Protein AF-A0A4U0X3W1-F1 (afdb_monomer_lite)

InterPro domains:
  IPR013252 Kinetochore-Ndc80 subunit Spc24 [PF08286] (22-133)
  IPR013252 Kinetochore-Ndc80 subunit Spc24 [PTHR22142] (11-134)
  IPR038066 Spc24, Fungi, globular domain superfamily [G3DSA:3.30.160.430] (76-136)
  IPR038066 Spc24, Fungi, globular domain superfamily [SSF143026] (75-135)

Sequence (136 aa):
MGEALTVGAHNPTLHASEILALDTQKFRIAKAASDLEIEGERLEAELASLRSQLDSLEAQGIEGSPAANAAGDLEDETILRLRVYRSLGIDVERDRESGSFNKAVVRNREKGDVHVVNVDPKFSRFFYAEYFWGGL

pLDDT: mean 83.9, std 14.81, range [37.53, 98.25]

Radius of gyration: 43.73 Å; chains: 1; bounding box: 85×33×123 Å

Structure (mmCIF, N/CA/C/O backbone):
data_AF-A0A4U0X3W1-F1
#
_entry.id   AF-A0A4U0X3W1-F1
#
loop_
_atom_site.group_PDB
_atom_site.id
_atom_site.type_symbol
_atom_site.label_atom_id
_atom_site.label_alt_id
_atom_site.label_comp_id
_atom_site.label_asym_id
_atom_site.label_entity_id
_atom_site.label_seq_id
_atom_site.pdbx_PDB_ins_code
_atom_site.Cartn_x
_atom_site.Cartn_y
_atom_site.Cartn_z
_atom_site.occupancy
_atom_site.B_iso_or_equiv
_atom_site.auth_seq_id
_atom_site.auth_comp_id
_atom_site.auth_asym_id
_atom_site.auth_atom_id
_atom_site.pdbx_PDB_model_num
ATOM 1 N N . MET A 1 1 ? 50.611 -18.655 -81.919 1.00 37.53 1 MET A N 1
ATOM 2 C CA . MET A 1 1 ? 50.150 -17.368 -82.483 1.00 37.53 1 MET A CA 1
ATOM 3 C C . MET A 1 1 ? 48.679 -17.220 -82.119 1.00 37.53 1 MET A C 1
ATOM 5 O O . MET A 1 1 ? 47.897 -18.009 -82.611 1.00 37.53 1 MET A O 1
ATOM 9 N N . GLY A 1 2 ? 48.212 -16.376 -81.213 1.00 38.81 2 GLY A N 1
ATOM 10 C CA . GLY A 1 2 ? 48.814 -15.497 -80.220 1.00 38.81 2 GLY A CA 1
ATOM 11 C C . GLY A 1 2 ? 47.750 -15.299 -79.131 1.00 38.81 2 GLY A C 1
ATOM 12 O O . GLY A 1 2 ? 46.554 -15.340 -79.410 1.00 38.81 2 GLY A O 1
ATOM 13 N N . GLU 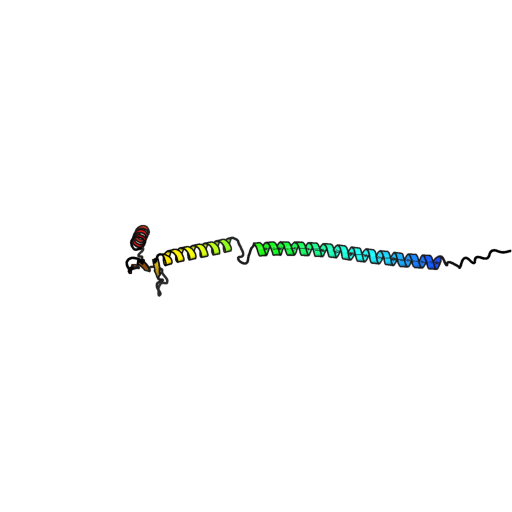A 1 3 ? 48.207 -15.182 -77.896 1.00 43.88 3 GLU A N 1
ATOM 14 C CA . GLU A 1 3 ? 47.413 -14.960 -76.696 1.00 43.88 3 GLU A CA 1
ATOM 15 C C . GLU A 1 3 ? 46.900 -13.514 -76.690 1.00 43.88 3 GLU A C 1
ATOM 17 O O . GLU A 1 3 ? 47.684 -12.572 -76.770 1.00 43.88 3 GLU A O 1
ATOM 22 N N . ALA A 1 4 ? 45.583 -13.336 -76.637 1.00 51.84 4 ALA A N 1
ATOM 23 C CA . ALA A 1 4 ? 44.956 -12.040 -76.402 1.00 51.84 4 ALA A CA 1
ATOM 24 C C . ALA A 1 4 ? 43.743 -12.239 -75.488 1.00 51.84 4 ALA A C 1
ATOM 26 O O . ALA A 1 4 ? 42.597 -12.016 -75.871 1.00 51.84 4 ALA A O 1
ATOM 27 N N . LEU A 1 5 ? 44.007 -12.691 -74.258 1.00 49.78 5 LEU A N 1
ATOM 28 C CA . LEU A 1 5 ? 43.108 -12.412 -73.147 1.00 49.78 5 LEU A CA 1
ATOM 29 C C . LEU A 1 5 ? 43.193 -10.910 -72.886 1.00 49.78 5 LEU A C 1
ATOM 31 O O . LEU A 1 5 ? 44.108 -10.416 -72.230 1.00 49.78 5 LEU A O 1
ATOM 35 N N . THR A 1 6 ? 42.247 -10.170 -73.449 1.00 48.84 6 THR A N 1
ATOM 36 C CA . THR A 1 6 ? 41.987 -8.795 -73.046 1.00 48.84 6 THR A CA 1
ATOM 37 C C . THR A 1 6 ? 41.573 -8.822 -71.578 1.00 48.84 6 THR A C 1
ATOM 39 O O . THR A 1 6 ? 40.419 -9.108 -71.258 1.00 48.84 6 THR A O 1
ATOM 42 N N . VAL A 1 7 ? 42.520 -8.552 -70.678 1.00 52.53 7 VAL A N 1
ATOM 43 C CA . VAL A 1 7 ? 42.217 -8.080 -69.326 1.00 52.53 7 VAL A CA 1
ATOM 44 C C . VAL A 1 7 ? 41.395 -6.814 -69.530 1.00 52.53 7 VAL A C 1
ATOM 46 O O . VAL A 1 7 ? 41.924 -5.780 -69.939 1.00 52.53 7 VAL A O 1
ATOM 49 N N . GLY A 1 8 ? 40.074 -6.941 -69.375 1.00 55.59 8 GLY A N 1
ATOM 50 C CA . GLY A 1 8 ? 39.149 -5.820 -69.447 1.00 55.59 8 GLY A CA 1
ATOM 51 C C . GLY A 1 8 ? 39.677 -4.720 -68.541 1.00 55.59 8 GLY A C 1
ATOM 52 O O . GLY A 1 8 ? 40.103 -5.007 -67.424 1.00 55.59 8 GLY A O 1
ATOM 53 N N . ALA A 1 9 ? 39.733 -3.496 -69.060 1.00 59.00 9 ALA A N 1
ATOM 54 C CA . ALA A 1 9 ? 40.309 -2.346 -68.383 1.00 59.00 9 ALA A CA 1
ATOM 55 C C . ALA A 1 9 ? 39.599 -2.105 -67.040 1.00 59.00 9 ALA A C 1
ATOM 57 O O . ALA A 1 9 ? 38.617 -1.372 -66.956 1.00 59.00 9 ALA A O 1
ATOM 58 N N . HIS A 1 10 ? 40.088 -2.751 -65.983 1.00 61.06 10 HIS A N 1
ATOM 59 C CA . HIS A 1 10 ? 39.707 -2.477 -64.614 1.00 61.06 10 HIS A CA 1
ATOM 60 C C . HIS A 1 10 ? 40.211 -1.072 -64.327 1.00 61.06 10 HIS A C 1
ATOM 62 O O . HIS A 1 10 ? 41.418 -0.866 -64.236 1.00 61.06 10 HIS A O 1
ATOM 68 N N . ASN A 1 11 ? 39.311 -0.093 -64.274 1.00 75.69 11 ASN A N 1
ATOM 69 C CA . ASN A 1 11 ? 39.677 1.275 -63.947 1.00 75.69 11 ASN A CA 1
ATOM 70 C C . ASN A 1 11 ? 39.913 1.339 -62.426 1.00 75.69 11 ASN A C 1
ATOM 72 O O . ASN A 1 11 ? 38.943 1.383 -61.665 1.00 75.69 11 ASN A O 1
ATOM 76 N N . PRO A 1 12 ? 41.176 1.319 -61.957 1.00 80.12 12 PRO A N 1
ATOM 77 C CA . PRO A 1 12 ? 41.477 1.230 -60.531 1.00 80.12 12 PRO A CA 1
ATOM 78 C C . PRO A 1 12 ? 40.982 2.466 -59.774 1.00 80.12 12 PRO A C 1
ATOM 80 O O . PRO A 1 12 ? 40.712 2.386 -58.581 1.00 80.12 12 PRO A O 1
ATOM 83 N N . THR A 1 13 ? 40.815 3.596 -60.466 1.00 84.44 13 THR A N 1
ATOM 84 C CA . THR A 1 13 ? 40.285 4.837 -59.902 1.00 84.44 13 THR A CA 1
ATOM 85 C C . THR A 1 13 ? 38.791 4.728 -59.606 1.00 84.44 13 THR A C 1
ATOM 87 O O . THR A 1 13 ? 38.364 5.165 -58.540 1.00 84.44 13 THR A O 1
ATOM 90 N N . LEU A 1 14 ? 38.004 4.107 -60.495 1.00 84.56 14 LEU A N 1
ATOM 91 C CA . LEU A 1 14 ? 36.581 3.851 -60.233 1.00 84.56 14 LEU A CA 1
ATOM 92 C C . LEU A 1 14 ? 36.415 2.883 -59.060 1.00 84.56 14 LEU A C 1
ATOM 94 O O . LEU A 1 14 ? 35.700 3.192 -58.111 1.00 84.56 14 LEU A O 1
ATOM 98 N N . HIS A 1 15 ? 37.165 1.783 -59.064 1.00 85.44 15 HIS A N 1
ATOM 99 C CA . HIS A 1 15 ? 37.121 0.807 -57.978 1.00 85.44 15 HIS A CA 1
ATOM 100 C C . HIS A 1 15 ? 37.535 1.407 -56.622 1.00 85.44 15 HIS A C 1
ATOM 102 O O . HIS A 1 15 ? 36.861 1.204 -55.615 1.00 85.44 15 HIS A O 1
ATOM 108 N N . ALA A 1 16 ? 38.600 2.214 -56.590 1.00 91.06 16 ALA A N 1
ATOM 109 C CA . ALA A 1 16 ? 39.015 2.915 -55.376 1.00 91.06 16 ALA A CA 1
ATOM 110 C C . ALA A 1 16 ? 37.948 3.910 -54.887 1.00 91.06 16 ALA A C 1
ATOM 112 O O . ALA A 1 16 ? 37.730 4.031 -53.682 1.00 91.06 16 ALA A O 1
ATOM 113 N N . SER A 1 17 ? 37.252 4.597 -55.800 1.00 90.31 17 SER A N 1
ATOM 114 C CA . SER A 1 17 ? 36.163 5.511 -55.433 1.00 90.31 17 SER A CA 1
ATOM 115 C C . SER A 1 17 ? 34.950 4.782 -54.843 1.00 90.31 17 SER A C 1
ATOM 117 O O . SER A 1 17 ? 34.360 5.264 -53.876 1.00 90.31 17 SER A O 1
ATOM 119 N N . GLU A 1 18 ? 34.622 3.595 -55.361 1.00 92.25 18 GLU A N 1
ATOM 120 C CA . GLU A 1 18 ? 33.549 2.744 -54.838 1.00 92.25 18 GLU A CA 1
ATOM 121 C C . GLU A 1 18 ? 33.887 2.205 -53.445 1.00 92.25 18 GLU A C 1
ATOM 123 O O . GLU A 1 18 ? 33.045 2.266 -52.550 1.00 92.25 18 GLU A O 1
ATOM 128 N N . ILE A 1 19 ? 35.127 1.753 -53.224 1.00 93.88 19 ILE A N 1
ATOM 129 C CA . ILE A 1 19 ? 35.589 1.308 -51.899 1.00 93.88 19 ILE A CA 1
ATOM 130 C C . ILE A 1 19 ? 35.467 2.442 -50.877 1.00 93.88 19 ILE A C 1
ATOM 132 O O . ILE A 1 19 ? 34.900 2.239 -49.806 1.00 93.88 19 ILE A O 1
ATOM 136 N N . LEU A 1 20 ? 35.921 3.654 -51.213 1.00 94.38 20 LEU A N 1
ATOM 137 C CA . LEU A 1 20 ? 35.828 4.805 -50.307 1.00 94.38 20 LEU A CA 1
ATOM 138 C C . LEU A 1 20 ? 34.374 5.184 -49.986 1.00 94.38 20 LEU A C 1
ATOM 140 O O . LEU A 1 20 ? 34.057 5.553 -48.848 1.00 94.38 20 LEU A O 1
ATOM 144 N N . ALA A 1 21 ? 33.480 5.089 -50.972 1.00 94.38 21 ALA A N 1
ATOM 145 C CA . ALA A 1 21 ? 32.056 5.338 -50.771 1.00 94.38 21 ALA A CA 1
ATOM 146 C C . ALA A 1 21 ? 31.433 4.301 -49.822 1.00 94.38 21 ALA A C 1
ATOM 148 O O . ALA A 1 21 ? 30.710 4.671 -48.890 1.00 94.38 21 ALA A O 1
ATOM 149 N N . LEU A 1 22 ? 31.761 3.020 -50.016 1.00 96.44 22 LEU A N 1
ATOM 150 C CA . LEU A 1 22 ? 31.311 1.920 -49.166 1.00 96.44 22 LEU A CA 1
ATOM 151 C C . LEU A 1 22 ? 31.871 2.018 -47.745 1.00 96.44 22 LEU A C 1
ATOM 153 O O . LEU A 1 22 ? 31.119 1.823 -46.793 1.00 96.44 22 LEU A O 1
ATOM 157 N N . ASP A 1 23 ? 33.139 2.386 -47.572 1.00 97.19 23 ASP A N 1
ATOM 158 C CA . ASP A 1 23 ? 33.739 2.582 -46.248 1.00 97.19 23 ASP A CA 1
ATOM 159 C C . ASP A 1 23 ? 33.078 3.739 -45.494 1.00 97.19 23 ASP A C 1
ATOM 161 O O . ASP A 1 23 ? 32.750 3.618 -44.310 1.00 97.19 23 ASP A O 1
ATOM 165 N N . THR A 1 24 ? 32.784 4.837 -46.194 1.00 96.12 24 THR A N 1
ATOM 166 C CA . THR A 1 24 ? 32.036 5.966 -45.624 1.00 96.12 24 THR A CA 1
ATOM 167 C C . THR A 1 24 ? 30.633 5.537 -45.197 1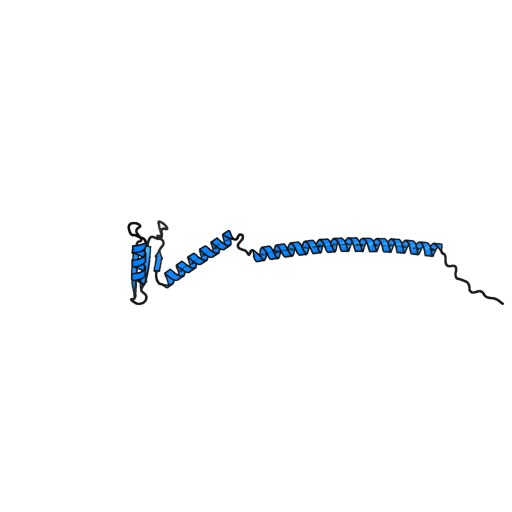.00 96.12 24 THR A C 1
ATOM 169 O O . THR A 1 24 ? 30.161 5.908 -44.117 1.00 96.12 24 THR A O 1
ATOM 172 N N . GLN A 1 25 ? 29.953 4.738 -46.023 1.00 97.12 25 GLN A N 1
ATOM 173 C CA . GLN A 1 25 ? 28.630 4.214 -45.701 1.00 97.12 25 GLN A CA 1
ATOM 174 C C . GLN A 1 25 ? 28.682 3.247 -44.513 1.00 97.12 25 GLN A C 1
ATOM 176 O O . GLN A 1 25 ? 27.868 3.371 -43.599 1.00 97.12 25 GLN A O 1
ATOM 181 N N . LYS A 1 26 ? 29.659 2.338 -44.477 1.00 97.69 26 LYS A N 1
ATOM 182 C CA . LYS A 1 26 ? 29.876 1.398 -43.376 1.00 97.69 26 LYS A CA 1
ATOM 183 C C . LYS A 1 26 ? 30.129 2.133 -42.064 1.00 97.69 26 LYS A C 1
ATOM 185 O O . LYS A 1 26 ? 29.508 1.792 -41.062 1.00 97.69 26 LYS A O 1
ATOM 190 N N . PHE A 1 27 ? 30.971 3.167 -42.071 1.00 97.25 27 PHE A N 1
ATOM 191 C CA . PHE A 1 27 ? 31.230 3.978 -40.882 1.00 97.25 27 PHE A CA 1
ATOM 192 C C . PHE A 1 27 ? 29.967 4.698 -40.400 1.00 97.25 27 PHE A C 1
ATOM 194 O O . PHE A 1 27 ? 29.669 4.702 -39.208 1.00 97.25 27 PHE A O 1
ATOM 201 N N . ARG A 1 28 ? 29.180 5.263 -41.324 1.00 97.81 28 ARG A N 1
ATOM 202 C CA . ARG A 1 28 ? 27.917 5.931 -40.986 1.00 97.81 28 ARG A CA 1
ATOM 203 C C . ARG A 1 28 ? 26.907 4.964 -40.366 1.00 97.81 28 ARG A C 1
ATOM 205 O O . ARG A 1 28 ? 26.276 5.319 -39.376 1.00 97.81 28 ARG A O 1
ATOM 212 N N . ILE A 1 29 ? 26.771 3.764 -40.930 1.00 97.81 29 ILE A N 1
ATOM 213 C CA . ILE A 1 29 ? 25.871 2.728 -40.410 1.00 97.81 29 ILE A CA 1
ATOM 214 C C . ILE A 1 29 ? 26.348 2.247 -39.039 1.00 97.81 29 ILE A C 1
ATOM 216 O O . ILE A 1 29 ? 25.543 2.185 -38.120 1.00 97.81 29 ILE A O 1
ATOM 220 N N . ALA A 1 30 ? 27.643 1.962 -38.881 1.00 98.00 30 ALA A N 1
ATOM 221 C CA . ALA A 1 30 ? 28.203 1.520 -37.606 1.00 98.00 30 ALA A CA 1
ATOM 222 C C . ALA A 1 30 ? 28.005 2.567 -36.502 1.00 98.00 30 ALA A C 1
ATOM 224 O O . ALA A 1 30 ? 27.617 2.224 -35.390 1.00 98.00 30 ALA A O 1
ATOM 225 N N . LYS A 1 31 ? 28.201 3.851 -36.825 1.00 97.69 31 LYS A N 1
ATOM 226 C CA . LYS A 1 31 ? 27.924 4.942 -35.892 1.00 97.69 31 LYS A CA 1
ATOM 227 C C . LYS A 1 31 ? 26.445 4.990 -35.505 1.00 97.69 31 LYS A C 1
ATOM 229 O O . LYS A 1 31 ? 26.139 5.019 -34.324 1.00 97.69 31 LYS A O 1
ATOM 234 N N . ALA A 1 32 ? 25.543 4.960 -36.485 1.00 97.75 32 ALA A N 1
ATOM 235 C CA . ALA A 1 32 ? 24.107 4.999 -36.217 1.00 97.75 32 ALA A CA 1
ATOM 236 C C . ALA A 1 32 ? 23.634 3.792 -35.389 1.00 97.75 32 ALA A C 1
ATOM 238 O O . ALA A 1 32 ? 22.784 3.950 -34.521 1.00 97.75 32 ALA A O 1
ATOM 239 N N . ALA A 1 33 ? 24.193 2.604 -35.634 1.00 98.00 33 ALA A N 1
ATOM 240 C CA . ALA A 1 33 ? 23.915 1.416 -34.833 1.00 98.00 33 ALA A CA 1
ATOM 241 C C . ALA A 1 33 ? 24.382 1.599 -33.382 1.00 98.00 33 ALA A C 1
ATOM 243 O O . ALA A 1 33 ? 23.599 1.373 -32.470 1.00 98.00 33 ALA A O 1
ATOM 244 N N . SER A 1 34 ? 25.605 2.098 -33.173 1.00 97.81 34 SER A N 1
ATOM 245 C CA . SER A 1 34 ? 26.130 2.370 -31.831 1.00 97.81 34 SER A CA 1
ATOM 246 C C . SER A 1 34 ? 25.320 3.439 -31.089 1.00 97.81 34 SER A C 1
ATOM 248 O O . SER A 1 34 ? 25.029 3.266 -29.911 1.00 97.81 34 SER A O 1
ATOM 250 N N . ASP A 1 35 ? 24.910 4.511 -31.773 1.00 98.00 35 ASP A N 1
ATOM 251 C CA . ASP A 1 35 ? 24.069 5.560 -31.183 1.00 98.00 35 ASP A CA 1
ATOM 252 C C . ASP A 1 35 ? 22.699 4.990 -30.745 1.00 98.00 35 ASP A C 1
ATOM 254 O O . ASP A 1 35 ? 22.188 5.343 -29.683 1.00 98.00 35 ASP A O 1
ATOM 258 N N . LEU A 1 36 ? 22.116 4.078 -31.536 1.00 97.94 36 LEU A N 1
ATOM 259 C CA . LEU A 1 36 ? 20.859 3.397 -31.202 1.00 97.94 36 LEU A CA 1
ATOM 260 C C . LEU A 1 36 ? 21.010 2.379 -30.066 1.00 97.94 36 LEU A C 1
ATOM 262 O O . LEU A 1 36 ? 20.104 2.267 -29.247 1.00 97.94 36 LEU A O 1
ATOM 266 N N . GLU A 1 37 ? 22.124 1.649 -30.005 1.00 97.94 37 GLU A N 1
ATOM 267 C CA . GLU A 1 37 ? 22.419 0.717 -28.910 1.00 97.94 37 GLU A CA 1
ATOM 268 C C . GLU A 1 37 ? 22.536 1.460 -27.576 1.00 97.94 37 GLU A C 1
ATOM 270 O O . GLU A 1 37 ? 21.883 1.076 -26.608 1.00 97.94 37 GLU A O 1
ATOM 275 N N . ILE A 1 38 ? 23.268 2.579 -27.546 1.00 98.12 38 ILE A N 1
ATOM 276 C CA . ILE A 1 38 ? 23.404 3.422 -26.347 1.00 98.12 38 ILE A CA 1
ATOM 277 C C . ILE A 1 38 ? 22.036 3.934 -25.877 1.00 98.12 38 ILE A C 1
ATOM 279 O O . ILE A 1 38 ? 21.734 3.914 -24.683 1.00 98.12 38 ILE A O 1
ATOM 283 N N . GLU A 1 39 ? 21.193 4.392 -26.804 1.00 97.81 39 GLU A N 1
ATOM 284 C CA . GLU A 1 39 ? 19.852 4.867 -26.458 1.00 97.81 39 GLU A CA 1
ATOM 285 C C . GLU A 1 39 ? 18.939 3.723 -25.989 1.00 97.81 39 GLU A C 1
ATOM 287 O O . GLU A 1 39 ? 18.152 3.904 -25.059 1.00 97.81 39 GLU A O 1
ATOM 292 N N . GLY A 1 40 ? 19.077 2.532 -26.578 1.00 98.19 40 GLY A N 1
ATOM 293 C CA . GLY A 1 40 ? 18.392 1.319 -26.135 1.00 98.19 40 GLY A CA 1
ATOM 294 C C . GLY A 1 40 ? 18.748 0.954 -24.695 1.00 98.19 40 GLY A C 1
ATOM 295 O O . GLY A 1 40 ? 17.853 0.825 -23.861 1.00 98.19 40 GLY A O 1
ATOM 296 N N . GLU A 1 41 ? 20.041 0.888 -24.372 1.00 98.19 41 GLU A N 1
ATOM 297 C CA . GLU A 1 41 ? 20.526 0.615 -23.012 1.00 98.19 41 GLU A CA 1
ATOM 298 C C . GLU A 1 41 ? 20.029 1.664 -22.005 1.00 98.19 41 GLU A C 1
ATOM 300 O O . GLU A 1 41 ? 19.609 1.327 -20.892 1.00 98.19 41 GLU A O 1
ATOM 305 N N . ARG A 1 42 ? 20.014 2.946 -22.398 1.00 98.06 42 ARG A N 1
ATOM 306 C CA . ARG A 1 42 ? 19.487 4.038 -21.566 1.00 98.06 42 ARG A CA 1
ATOM 307 C C . ARG A 1 42 ? 18.004 3.839 -21.252 1.00 98.06 42 ARG A C 1
ATOM 309 O O . ARG A 1 42 ? 17.603 3.963 -20.093 1.00 98.06 42 ARG A O 1
ATOM 316 N N . LEU A 1 43 ? 17.198 3.546 -22.272 1.00 98.25 43 LEU A N 1
ATOM 317 C CA . LEU A 1 43 ? 15.758 3.331 -22.126 1.00 98.25 43 LEU A CA 1
ATOM 318 C C . LEU A 1 43 ? 15.452 2.076 -21.304 1.00 98.25 43 LEU A C 1
ATOM 320 O O . LEU A 1 43 ? 14.544 2.100 -20.477 1.00 98.25 43 LEU A O 1
ATOM 324 N N . GLU A 1 44 ? 16.213 0.996 -21.477 1.00 98.06 44 GLU A N 1
ATOM 325 C CA . GLU A 1 44 ? 16.063 -0.223 -20.676 1.00 98.06 44 GLU A CA 1
ATOM 326 C C . GLU A 1 44 ? 16.363 0.021 -19.193 1.00 98.06 44 GLU A C 1
ATOM 328 O O . GLU A 1 44 ? 15.610 -0.438 -18.329 1.00 98.06 44 GLU A O 1
ATOM 333 N N . ALA A 1 45 ? 17.410 0.792 -18.884 1.00 97.94 45 ALA A N 1
ATOM 334 C CA . ALA A 1 45 ? 17.729 1.184 -17.514 1.00 97.94 45 ALA A CA 1
ATOM 335 C C . ALA A 1 45 ? 16.623 2.053 -16.889 1.00 97.94 45 ALA A C 1
ATOM 337 O O . ALA A 1 45 ? 16.246 1.851 -15.730 1.00 97.94 45 ALA A O 1
ATOM 338 N N . GLU A 1 46 ? 16.065 2.990 -17.660 1.00 98.06 46 GLU A N 1
ATOM 339 C CA . GLU A 1 46 ? 14.938 3.823 -17.235 1.00 98.06 46 GLU A CA 1
ATOM 340 C C . GLU A 1 46 ? 13.699 2.960 -16.946 1.00 98.06 46 GLU A C 1
ATOM 342 O O . GLU A 1 46 ? 13.091 3.074 -15.879 1.00 98.06 46 GLU A O 1
ATOM 347 N N . LEU A 1 47 ? 13.387 2.014 -17.836 1.00 98.06 47 LEU A N 1
ATOM 348 C CA . LEU A 1 47 ? 12.283 1.067 -17.688 1.00 98.06 47 LEU A CA 1
ATOM 349 C C . LEU A 1 47 ? 12.458 0.195 -16.433 1.00 98.06 47 LEU A C 1
ATOM 351 O O . LEU A 1 47 ? 11.516 0.020 -15.658 1.00 98.06 47 LEU A O 1
ATOM 355 N N . ALA A 1 48 ? 13.663 -0.324 -16.191 1.00 97.88 48 ALA A N 1
ATOM 356 C CA . ALA A 1 48 ? 13.965 -1.103 -14.993 1.00 97.88 48 ALA A CA 1
ATOM 357 C C . ALA A 1 48 ? 13.778 -0.278 -13.706 1.00 97.88 48 ALA A C 1
ATOM 359 O O . ALA A 1 48 ? 13.199 -0.773 -12.737 1.00 97.88 48 ALA A O 1
ATOM 360 N N . SER A 1 49 ? 14.207 0.989 -13.705 1.00 97.44 49 SER A N 1
ATOM 361 C CA . SER A 1 49 ? 13.997 1.901 -12.575 1.00 97.44 49 SER A CA 1
ATOM 362 C C . SER A 1 49 ? 12.511 2.169 -12.324 1.00 97.44 49 SER A C 1
ATOM 364 O O . SER A 1 49 ? 12.053 2.061 -11.188 1.00 97.44 49 SER A O 1
ATOM 366 N N . LEU A 1 50 ? 11.746 2.459 -13.379 1.00 97.38 50 LEU A N 1
ATOM 367 C CA . LEU A 1 50 ? 10.303 2.701 -13.306 1.00 97.38 50 LEU A CA 1
ATOM 368 C C . LEU A 1 50 ? 9.538 1.474 -12.801 1.00 97.38 50 LEU A C 1
ATOM 370 O O . LEU A 1 50 ? 8.658 1.617 -11.958 1.00 97.38 50 LEU A O 1
ATOM 374 N N . ARG A 1 51 ? 9.893 0.269 -13.264 1.00 96.88 51 ARG A N 1
ATOM 375 C CA . ARG A 1 51 ? 9.310 -0.986 -12.758 1.00 96.88 51 ARG A CA 1
ATOM 376 C C . ARG A 1 51 ? 9.590 -1.183 -11.274 1.00 96.88 51 ARG A C 1
ATOM 378 O O . ARG A 1 51 ? 8.666 -1.452 -10.527 1.00 96.88 51 ARG A O 1
ATOM 385 N N . SER A 1 52 ? 10.828 -0.965 -10.837 1.00 95.88 52 SER A N 1
ATOM 386 C CA . SER A 1 52 ? 11.186 -1.062 -9.416 1.00 95.88 52 SER A CA 1
ATOM 387 C C . SER A 1 52 ? 10.413 -0.058 -8.548 1.00 95.88 52 SER A C 1
ATOM 389 O O . SER A 1 52 ? 9.941 -0.393 -7.462 1.00 95.88 52 SER A O 1
ATOM 391 N N . GLN A 1 53 ? 10.221 1.171 -9.039 1.00 93.88 53 GLN A N 1
ATOM 392 C CA . GLN A 1 53 ? 9.387 2.167 -8.362 1.00 93.88 53 GLN A CA 1
ATOM 393 C C . GLN A 1 53 ? 7.917 1.740 -8.303 1.00 93.88 53 GLN A C 1
ATOM 395 O O . GLN A 1 53 ? 7.288 1.903 -7.260 1.00 93.88 53 GLN A O 1
ATOM 400 N N . LEU A 1 54 ? 7.381 1.180 -9.390 1.00 91.38 54 LEU A N 1
ATOM 401 C CA . LEU A 1 54 ? 6.019 0.655 -9.425 1.00 91.38 54 LEU A CA 1
ATOM 402 C C . LEU A 1 54 ? 5.846 -0.485 -8.417 1.00 91.38 54 LEU A C 1
ATOM 404 O O . LEU A 1 54 ? 4.958 -0.395 -7.577 1.00 91.38 54 LEU A O 1
ATOM 408 N N . ASP A 1 55 ? 6.738 -1.477 -8.425 1.00 90.56 55 ASP A N 1
ATOM 409 C CA . ASP A 1 55 ? 6.713 -2.603 -7.485 1.00 90.56 55 ASP A CA 1
ATOM 410 C C . ASP A 1 55 ? 6.780 -2.108 -6.030 1.00 90.56 55 ASP A C 1
ATOM 412 O O . ASP A 1 55 ? 6.054 -2.588 -5.159 1.00 90.56 55 ASP A O 1
ATOM 416 N N . SER A 1 56 ? 7.618 -1.100 -5.753 1.00 85.69 56 SER A N 1
ATOM 417 C CA . SER A 1 56 ? 7.701 -0.482 -4.426 1.00 85.69 56 SER A CA 1
ATOM 418 C C . SER A 1 56 ? 6.402 0.213 -4.017 1.00 85.69 56 SER A C 1
ATOM 420 O O . SER A 1 56 ? 6.068 0.197 -2.835 1.00 85.69 56 SER A O 1
ATOM 422 N N . LEU A 1 57 ? 5.702 0.865 -4.946 1.00 84.19 57 LEU A N 1
ATOM 423 C CA . LEU A 1 57 ? 4.443 1.557 -4.665 1.00 84.19 57 LEU A CA 1
ATOM 424 C C . LEU A 1 57 ? 3.282 0.571 -4.516 1.00 84.19 57 LEU A C 1
ATOM 426 O O . LEU A 1 57 ? 2.466 0.722 -3.612 1.00 84.19 57 LEU A O 1
ATOM 430 N N . GLU A 1 58 ? 3.232 -0.470 -5.346 1.00 82.31 58 GLU A N 1
ATOM 431 C CA . GLU A 1 58 ? 2.254 -1.553 -5.223 1.00 82.31 58 GLU A CA 1
ATOM 432 C C . GLU A 1 58 ? 2.417 -2.296 -3.893 1.00 82.31 58 GLU A C 1
ATOM 434 O O . GLU A 1 58 ? 1.427 -2.553 -3.208 1.00 82.31 58 GLU A O 1
ATOM 439 N N . ALA A 1 59 ? 3.659 -2.560 -3.473 1.00 78.81 59 ALA A N 1
ATOM 440 C CA . ALA A 1 59 ? 3.953 -3.149 -2.169 1.00 78.81 59 ALA A CA 1
ATOM 441 C C . ALA A 1 59 ? 3.596 -2.225 -0.990 1.00 78.81 59 ALA A C 1
ATOM 443 O O . ALA A 1 59 ? 3.287 -2.713 0.095 1.00 78.81 59 ALA A O 1
ATOM 444 N N . GLN A 1 60 ? 3.638 -0.903 -1.185 1.00 74.19 60 GLN A N 1
ATOM 445 C CA . GLN A 1 60 ? 3.204 0.075 -0.182 1.00 74.19 60 GLN A CA 1
ATOM 446 C C . GLN A 1 60 ? 1.675 0.189 -0.078 1.00 74.19 60 GLN A C 1
ATOM 448 O O . GLN A 1 60 ? 1.188 0.689 0.934 1.00 74.19 60 GLN A O 1
ATOM 453 N N . GLY A 1 61 ? 0.921 -0.310 -1.064 1.00 66.62 61 GLY A N 1
ATOM 454 C CA . GLY A 1 61 ? -0.540 -0.280 -1.064 1.00 66.62 61 GLY A CA 1
ATOM 455 C C . GLY A 1 61 ? -1.141 1.129 -1.198 1.00 66.62 61 GLY A C 1
ATOM 456 O O . GLY A 1 61 ? -0.449 2.141 -1.281 1.00 66.62 61 GLY A O 1
ATOM 457 N N . ILE A 1 62 ? -2.477 1.197 -1.245 1.00 58.16 62 ILE A N 1
ATOM 458 C CA . ILE A 1 62 ? -3.254 2.454 -1.333 1.00 58.16 62 ILE A CA 1
ATOM 459 C C . ILE A 1 62 ? -3.273 3.218 0.005 1.00 58.16 62 ILE A C 1
ATOM 461 O O . ILE A 1 62 ? -3.483 4.433 0.030 1.00 58.16 62 ILE A O 1
ATOM 465 N N . GLU A 1 63 ? -2.995 2.540 1.117 1.00 55.84 63 GLU A N 1
ATOM 466 C CA . GLU A 1 63 ? -2.846 3.146 2.439 1.00 55.84 63 GLU A CA 1
ATOM 467 C C . GLU A 1 63 ? -1.423 3.675 2.615 1.00 55.84 63 GLU A C 1
ATOM 469 O O . GLU A 1 63 ? -0.542 3.054 3.204 1.00 55.84 63 GLU A O 1
ATOM 474 N N . GLY A 1 64 ? -1.180 4.858 2.056 1.00 56.16 64 GLY A N 1
ATOM 475 C CA . GLY A 1 64 ? 0.086 5.560 2.213 1.00 56.16 64 GLY A CA 1
ATOM 476 C C . GLY A 1 64 ? 0.501 5.681 3.685 1.00 56.16 64 GLY A C 1
ATOM 477 O O . GLY A 1 64 ? -0.249 6.181 4.512 1.00 56.16 64 GLY A O 1
ATOM 478 N N . SER A 1 65 ? 1.749 5.313 3.978 1.00 52.69 65 SER A N 1
ATOM 479 C CA . SER A 1 65 ? 2.414 5.344 5.290 1.00 52.69 65 SER A CA 1
ATOM 480 C C . SER A 1 65 ? 2.042 4.201 6.255 1.00 52.69 65 SER A C 1
ATOM 482 O O . SER A 1 65 ? 0.866 3.961 6.528 1.00 52.69 65 SER A O 1
ATOM 484 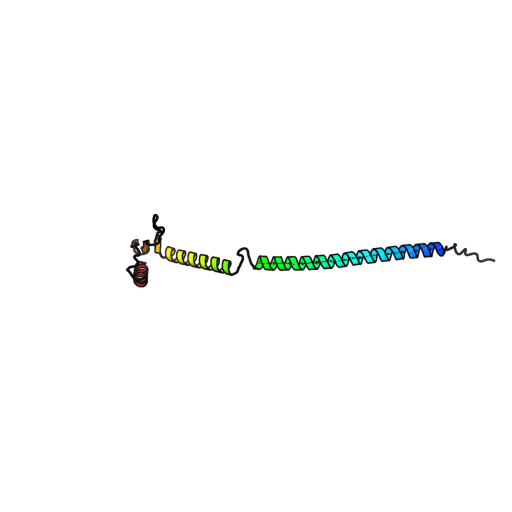N N . PRO A 1 66 ? 3.031 3.537 6.891 1.00 56.94 66 PRO A N 1
ATOM 485 C CA . PRO A 1 66 ? 2.779 2.542 7.941 1.00 56.94 66 PRO A CA 1
ATOM 486 C C . PRO A 1 66 ? 1.976 3.105 9.125 1.00 56.94 66 PRO A C 1
ATOM 488 O O . PRO A 1 66 ? 1.322 2.349 9.831 1.00 56.94 66 PRO A O 1
ATOM 491 N N . ALA A 1 67 ? 1.974 4.428 9.323 1.00 54.53 67 ALA A N 1
ATOM 492 C CA . ALA A 1 67 ? 1.122 5.078 10.317 1.00 54.53 67 ALA A CA 1
ATOM 493 C C . ALA A 1 67 ? -0.369 5.077 9.931 1.00 54.53 67 ALA A C 1
ATOM 495 O O . ALA A 1 67 ? -1.210 4.982 10.819 1.00 54.53 67 ALA A O 1
ATOM 496 N N . ALA A 1 68 ? -0.701 5.170 8.637 1.00 55.78 68 ALA A N 1
ATOM 497 C CA . ALA A 1 68 ? -2.084 5.086 8.171 1.00 55.78 68 ALA A CA 1
ATOM 498 C C . ALA A 1 68 ? -2.580 3.638 8.175 1.00 55.78 68 ALA A C 1
ATOM 500 O O . ALA A 1 68 ? -3.683 3.402 8.643 1.00 55.78 68 ALA A O 1
ATOM 501 N N . ASN A 1 69 ? -1.735 2.679 7.773 1.00 56.59 69 ASN A N 1
ATOM 502 C CA . ASN A 1 69 ? -2.041 1.247 7.897 1.00 56.59 69 ASN A CA 1
ATOM 503 C C . ASN A 1 69 ? -2.259 0.851 9.366 1.00 56.59 69 ASN A C 1
ATOM 505 O O . ASN A 1 69 ? -3.246 0.212 9.692 1.00 56.59 69 ASN A O 1
ATOM 509 N N . ALA A 1 70 ? -1.395 1.300 10.287 1.00 60.31 70 ALA A N 1
ATOM 510 C CA . ALA A 1 70 ? -1.594 1.050 11.715 1.00 60.31 70 ALA A CA 1
ATOM 511 C C . ALA A 1 70 ? -2.868 1.721 12.255 1.00 60.31 70 ALA A C 1
ATOM 513 O O . ALA A 1 70 ? -3.525 1.163 13.125 1.00 60.31 70 ALA A O 1
ATOM 514 N N . ALA A 1 71 ? -3.228 2.911 11.763 1.00 59.72 71 ALA A N 1
ATOM 515 C CA . ALA A 1 71 ? -4.485 3.558 12.132 1.00 59.72 71 ALA A CA 1
ATOM 516 C C . ALA A 1 71 ? -5.701 2.787 11.591 1.00 59.72 71 ALA A C 1
ATOM 518 O O . ALA A 1 71 ? -6.632 2.560 12.357 1.00 59.72 71 ALA A O 1
ATOM 519 N N . GLY A 1 72 ? -5.657 2.326 10.337 1.00 62.50 72 GLY A N 1
ATOM 520 C CA . GLY A 1 72 ? -6.676 1.469 9.724 1.00 62.50 72 GLY A CA 1
ATOM 521 C C . GLY A 1 72 ? -6.833 0.139 10.461 1.00 62.50 72 GLY A C 1
ATOM 522 O O . GLY A 1 72 ? -7.939 -0.201 10.867 1.00 62.50 72 GLY A O 1
ATOM 523 N N . ASP A 1 73 ? -5.729 -0.548 10.764 1.00 65.00 73 ASP A N 1
ATOM 524 C CA . ASP A 1 73 ? -5.719 -1.793 11.544 1.00 65.00 73 ASP A CA 1
ATOM 525 C C . ASP A 1 73 ? -6.287 -1.597 12.962 1.00 65.00 73 ASP A C 1
ATOM 527 O O . ASP A 1 73 ? -7.033 -2.441 13.462 1.00 65.00 73 ASP A O 1
ATOM 531 N N . LEU A 1 74 ? -5.962 -0.483 13.631 1.00 66.25 74 LEU A N 1
ATOM 532 C CA . LEU A 1 74 ? -6.490 -0.154 14.964 1.00 66.25 74 LEU A CA 1
ATOM 533 C C . LEU A 1 74 ? -7.976 0.230 14.923 1.00 66.25 74 LEU A C 1
ATOM 535 O O . LEU A 1 74 ? -8.735 -0.101 15.846 1.00 66.25 74 LEU A O 1
ATOM 539 N N . GLU A 1 75 ? -8.400 0.943 13.880 1.00 70.88 75 GLU A N 1
ATOM 540 C CA . GLU A 1 75 ? -9.805 1.254 13.623 1.00 70.88 75 GLU A CA 1
ATOM 541 C C . GLU A 1 75 ? -10.591 -0.040 13.381 1.00 70.88 75 GLU A C 1
ATOM 543 O O . GLU A 1 75 ? -11.611 -0.265 14.042 1.00 70.88 75 GLU A O 1
ATOM 548 N N . ASP A 1 76 ? -10.062 -0.948 12.562 1.00 82.19 76 ASP A N 1
ATOM 549 C CA . ASP A 1 76 ? -10.642 -2.262 12.296 1.00 82.19 76 ASP A CA 1
ATOM 550 C C . ASP A 1 76 ? -10.685 -3.141 13.551 1.00 82.19 76 ASP A C 1
ATOM 552 O O . ASP A 1 76 ? -11.727 -3.729 13.860 1.00 82.19 76 ASP A O 1
ATOM 556 N N . GLU A 1 77 ? -9.615 -3.185 14.350 1.00 87.56 77 GLU A N 1
ATOM 557 C CA . GLU A 1 77 ? -9.587 -3.903 15.628 1.00 87.56 77 GLU A CA 1
ATOM 558 C C . GLU A 1 77 ? -10.668 -3.378 16.585 1.00 87.56 77 GLU A C 1
ATOM 560 O O . GLU A 1 77 ? -11.390 -4.152 17.229 1.00 87.56 77 GLU A O 1
ATOM 565 N N . THR A 1 78 ? -10.818 -2.055 16.671 1.00 87.81 78 THR A N 1
ATOM 566 C CA . THR A 1 78 ? -11.830 -1.415 17.518 1.00 87.81 78 THR A CA 1
ATOM 567 C C . THR A 1 78 ? -13.238 -1.750 17.029 1.00 87.81 78 THR A C 1
ATOM 569 O O . THR A 1 78 ? -14.100 -2.126 17.830 1.00 87.81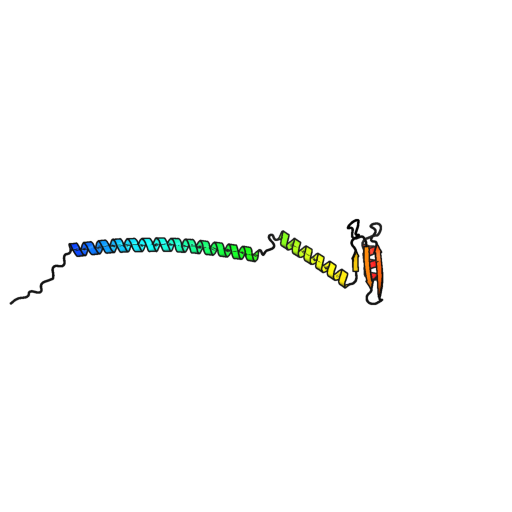 78 THR A O 1
ATOM 572 N N . ILE A 1 79 ? -13.477 -1.688 15.718 1.00 87.00 79 ILE A N 1
ATOM 573 C CA . ILE A 1 79 ? -14.761 -2.045 15.103 1.00 87.00 79 ILE A CA 1
ATOM 574 C C . ILE A 1 79 ? -15.093 -3.520 15.364 1.00 87.00 79 ILE A C 1
ATOM 576 O O . ILE A 1 79 ? -16.228 -3.838 15.744 1.00 87.00 79 ILE A O 1
ATOM 580 N N . LEU A 1 80 ? -14.116 -4.418 15.218 1.00 89.19 80 LEU A N 1
ATOM 581 C CA . LEU A 1 80 ? -14.263 -5.849 15.485 1.00 89.19 80 LEU A CA 1
ATOM 582 C C . LEU A 1 80 ? -14.610 -6.110 16.952 1.00 89.19 80 LEU A C 1
ATOM 584 O O . LEU A 1 80 ? -15.582 -6.816 17.231 1.00 89.19 80 LEU A O 1
ATOM 588 N N . ARG A 1 81 ? -13.893 -5.489 17.895 1.00 91.50 81 ARG A N 1
ATOM 589 C CA . ARG A 1 81 ? -14.201 -5.583 19.332 1.00 91.50 81 ARG A CA 1
ATOM 590 C C . ARG A 1 81 ? -15.616 -5.099 19.639 1.00 91.50 81 ARG A C 1
ATOM 592 O O . ARG A 1 81 ? -16.369 -5.798 20.314 1.00 91.50 81 ARG A O 1
ATOM 599 N N . LEU A 1 82 ? -16.025 -3.953 19.093 1.00 89.88 82 LEU A N 1
ATOM 600 C CA . LEU A 1 82 ? -17.389 -3.437 19.257 1.00 89.88 82 LEU A CA 1
ATOM 601 C C . LEU A 1 82 ? -18.444 -4.385 18.668 1.00 89.88 82 LEU A C 1
ATOM 603 O O . LEU A 1 82 ? -19.527 -4.539 19.236 1.00 89.88 82 LEU A O 1
ATOM 607 N N . ARG A 1 83 ? -18.142 -5.052 17.548 1.00 89.00 83 ARG A N 1
ATOM 608 C CA . ARG A 1 83 ? -19.025 -6.065 16.954 1.00 89.00 83 ARG A CA 1
ATOM 609 C C . ARG A 1 83 ? -19.162 -7.298 17.846 1.00 89.00 83 ARG A C 1
ATOM 611 O O . ARG A 1 83 ? -20.273 -7.815 17.953 1.00 89.00 83 ARG A O 1
ATOM 618 N N . VAL A 1 84 ? -18.083 -7.734 18.498 1.00 92.38 84 VAL A N 1
ATOM 619 C CA . VAL A 1 84 ? -18.111 -8.826 19.486 1.00 92.38 84 VAL A CA 1
ATOM 620 C C . VAL A 1 84 ? -18.967 -8.444 20.696 1.00 92.38 84 VAL A C 1
ATOM 622 O O . VAL A 1 84 ? -19.844 -9.207 21.083 1.00 92.38 84 VAL A O 1
ATOM 625 N N . TYR A 1 85 ? -18.809 -7.245 21.260 1.00 91.62 85 TYR A N 1
ATOM 626 C CA . TYR A 1 85 ? -19.651 -6.827 22.391 1.00 91.62 85 TYR A CA 1
ATOM 627 C C . TYR A 1 85 ? -21.142 -6.756 22.024 1.00 91.62 85 TYR A C 1
ATOM 629 O O . TYR A 1 85 ? -21.986 -7.268 22.763 1.00 91.62 85 TYR A O 1
ATOM 637 N N . ARG A 1 86 ? -21.477 -6.237 20.834 1.00 90.88 86 ARG A N 1
ATOM 638 C CA . ARG A 1 86 ? -22.863 -6.255 20.335 1.00 90.88 86 ARG A CA 1
ATOM 639 C C . ARG A 1 86 ? -23.394 -7.665 20.087 1.00 90.88 86 ARG A C 1
ATOM 641 O O . ARG A 1 86 ? -24.577 -7.912 20.320 1.00 90.88 86 ARG A O 1
ATOM 648 N N . SER A 1 87 ? -22.560 -8.601 19.623 1.00 88.25 87 SER A N 1
ATOM 649 C CA . SER A 1 87 ? -22.994 -9.989 19.412 1.00 88.25 87 SER A CA 1
ATOM 650 C C . SER A 1 87 ? -23.296 -10.704 20.731 1.00 88.25 87 SER A C 1
ATOM 652 O O . SER A 1 87 ? -24.250 -11.483 20.770 1.00 88.25 87 SER A O 1
ATOM 654 N N . LEU A 1 88 ? -22.572 -10.366 21.805 1.00 90.81 88 LEU A N 1
ATOM 655 C CA . LEU A 1 88 ? -22.856 -10.808 23.174 1.00 90.81 88 LEU A CA 1
ATOM 656 C C . LEU A 1 88 ? -24.144 -10.195 23.746 1.00 90.81 88 LEU A C 1
ATOM 658 O O . LEU A 1 88 ? -24.706 -10.743 24.681 1.00 90.81 88 LEU A O 1
ATOM 662 N N . GLY A 1 89 ? -24.655 -9.109 23.158 1.00 89.44 89 GLY A N 1
ATOM 663 C CA . GLY A 1 89 ? -25.882 -8.444 23.607 1.00 89.44 89 GLY A CA 1
ATOM 664 C C . GLY A 1 89 ? -25.647 -7.169 24.414 1.00 89.44 89 GLY A C 1
ATOM 665 O O . GLY A 1 89 ? -26.599 -6.665 25.003 1.00 89.44 89 GLY A O 1
ATOM 666 N N . ILE A 1 90 ? -24.420 -6.636 24.419 1.00 92.12 90 ILE A N 1
ATOM 667 C CA . ILE A 1 90 ? -24.077 -5.342 25.019 1.00 92.12 90 ILE A CA 1
ATOM 668 C C . ILE A 1 90 ? -24.055 -4.290 23.908 1.00 92.12 90 ILE A C 1
ATOM 670 O O . ILE A 1 90 ? -23.181 -4.304 23.041 1.00 92.12 90 ILE A O 1
ATOM 674 N N . ASP A 1 91 ? -25.018 -3.376 23.934 1.00 90.44 91 ASP A N 1
ATOM 675 C CA . ASP A 1 91 ? -25.114 -2.253 23.003 1.00 90.44 91 ASP A CA 1
ATOM 676 C C . ASP A 1 91 ? -24.916 -0.923 23.736 1.00 90.44 91 ASP A C 1
ATOM 678 O O . ASP A 1 91 ? -25.223 -0.811 24.922 1.00 90.44 91 ASP A O 1
ATOM 682 N N . VAL A 1 92 ? -24.409 0.091 23.042 1.00 89.75 92 VAL A N 1
ATOM 683 C CA . VAL A 1 92 ? -24.167 1.422 23.610 1.00 89.75 92 VAL A CA 1
ATOM 684 C C . VAL A 1 92 ? -24.911 2.448 22.769 1.00 89.75 92 VAL A C 1
ATOM 686 O O . VAL A 1 92 ? -24.655 2.599 21.575 1.00 89.75 92 VAL A O 1
ATOM 689 N N . GLU A 1 93 ? -25.835 3.172 23.395 1.00 85.88 93 GLU A N 1
ATOM 690 C CA . GLU A 1 93 ? -26.590 4.230 22.738 1.00 85.88 93 GLU A CA 1
ATOM 691 C C . GLU A 1 93 ? -25.862 5.566 22.853 1.00 85.88 93 GLU A C 1
ATOM 693 O O . GLU A 1 93 ? -25.425 5.989 23.928 1.00 85.88 93 GLU A O 1
ATOM 698 N N . ARG A 1 94 ? -25.793 6.265 21.719 1.00 84.44 94 ARG A N 1
ATOM 699 C CA . ARG A 1 94 ? -25.356 7.653 21.668 1.00 84.44 94 ARG A CA 1
ATOM 700 C C . ARG A 1 94 ? -26.526 8.563 22.017 1.00 84.44 94 ARG A C 1
ATOM 702 O O . ARG A 1 94 ? -27.577 8.510 21.375 1.00 84.44 94 ARG A O 1
ATOM 709 N N . ASP A 1 95 ? -26.321 9.426 22.998 1.00 82.25 95 ASP A N 1
ATOM 710 C CA . ASP A 1 95 ? -27.268 10.476 23.334 1.00 82.25 95 ASP A CA 1
ATOM 711 C C . ASP A 1 95 ? -27.395 11.477 22.170 1.00 82.25 95 ASP A C 1
ATOM 713 O O . ASP A 1 95 ? -26.391 11.943 21.625 1.00 82.25 95 ASP A O 1
ATOM 717 N N . ARG A 1 96 ? -28.631 11.780 21.750 1.00 75.19 96 ARG A N 1
ATOM 718 C CA . ARG A 1 96 ? -28.892 12.580 20.538 1.00 75.19 96 ARG A CA 1
ATOM 719 C C . ARG A 1 96 ? -28.549 14.061 20.695 1.00 75.19 96 ARG A C 1
ATOM 721 O O . ARG A 1 96 ? -28.289 14.705 19.685 1.00 75.19 96 ARG A O 1
ATOM 728 N N . GLU A 1 97 ? -28.556 14.590 21.916 1.00 79.75 97 GLU A N 1
ATOM 729 C CA . GLU A 1 97 ? -28.320 16.015 22.177 1.00 79.75 97 GLU A CA 1
ATOM 730 C C . GLU A 1 97 ? -26.851 16.294 22.501 1.00 79.75 97 GLU A C 1
ATOM 732 O O . GLU A 1 97 ? -26.239 17.190 21.926 1.00 79.75 97 GLU A O 1
ATOM 737 N N . SER A 1 98 ? -26.260 15.500 23.393 1.00 78.94 98 SER A N 1
ATOM 738 C CA . SER A 1 98 ? -24.876 15.672 23.852 1.00 78.94 98 SER A CA 1
ATOM 739 C C . SER A 1 98 ? -23.852 14.920 23.002 1.00 78.94 98 SER A C 1
ATOM 741 O O . SER A 1 98 ? -22.655 15.194 23.077 1.00 78.94 98 SER A O 1
ATOM 743 N N . GLY A 1 99 ? -24.292 13.929 22.221 1.00 77.00 99 GLY A N 1
ATOM 744 C CA . GLY A 1 99 ? -23.409 13.051 21.458 1.00 77.00 99 GLY A CA 1
ATOM 745 C C . GLY A 1 99 ? -22.575 12.094 22.315 1.00 77.00 99 GLY A C 1
ATOM 746 O O . GLY A 1 99 ? -21.712 11.417 21.752 1.00 77.00 99 GLY A O 1
ATOM 747 N N . SER A 1 100 ? -22.815 12.038 23.630 1.00 81.69 100 SER A N 1
ATOM 748 C CA . SER A 1 100 ? -22.086 11.206 24.593 1.00 81.69 100 SER A CA 1
ATOM 749 C C . SER A 1 100 ? -22.630 9.771 24.665 1.00 81.69 100 SER A C 1
ATOM 751 O O . SER A 1 100 ? -23.799 9.517 24.374 1.00 81.69 100 SER A O 1
ATOM 753 N N . PHE A 1 101 ? -21.779 8.813 25.046 1.00 81.75 101 PHE A N 1
ATOM 754 C CA . PHE A 1 101 ? -22.107 7.381 25.138 1.00 81.75 101 PHE A CA 1
ATOM 755 C C . PHE A 1 101 ? -22.393 6.962 26.584 1.00 81.75 101 PHE A C 1
ATOM 757 O O . PHE A 1 101 ? -21.729 6.095 27.148 1.00 81.75 101 PHE A O 1
ATOM 764 N N . ASN A 1 102 ? -23.375 7.610 27.206 1.00 85.94 102 ASN A N 1
ATOM 765 C CA . ASN A 1 102 ? -23.659 7.422 28.630 1.00 85.94 102 ASN A CA 1
ATOM 766 C C . ASN A 1 102 ? -24.762 6.392 28.891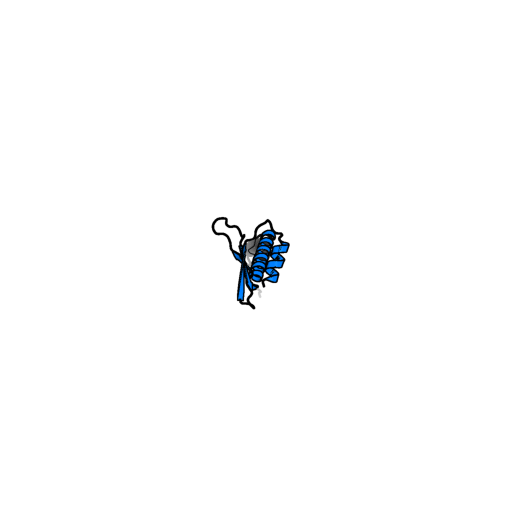 1.00 85.94 102 ASN A C 1
ATOM 768 O O . ASN A 1 102 ? -25.215 6.269 30.023 1.00 85.94 102 ASN A O 1
ATOM 772 N N . LYS A 1 103 ? -25.228 5.664 27.873 1.00 89.62 103 LYS A N 1
ATOM 773 C CA . LYS A 1 103 ? -26.275 4.653 28.024 1.00 89.62 103 LYS A CA 1
ATOM 774 C C . LYS A 1 103 ? -25.856 3.347 27.365 1.00 89.62 103 LYS A C 1
ATOM 776 O O . LYS A 1 103 ? -25.471 3.338 26.200 1.00 89.62 103 LYS A O 1
ATOM 781 N N . ALA A 1 104 ? -25.974 2.251 28.101 1.00 90.62 104 ALA A N 1
ATOM 782 C CA . ALA A 1 104 ? -25.745 0.897 27.625 1.00 90.62 104 ALA A CA 1
ATOM 783 C C . ALA A 1 104 ? -27.017 0.053 27.769 1.00 90.62 104 ALA A C 1
ATOM 785 O O . ALA A 1 104 ? -27.799 0.234 28.701 1.00 90.62 104 ALA A O 1
ATOM 786 N N . VAL A 1 105 ? -27.220 -0.880 26.847 1.00 91.12 105 VAL A N 1
ATOM 787 C CA . VAL A 1 105 ? -28.320 -1.843 26.849 1.00 91.12 105 VAL A CA 1
ATOM 788 C C . VAL A 1 105 ? -27.711 -3.237 26.866 1.00 91.12 105 VAL A C 1
ATOM 790 O O . VAL A 1 105 ? -27.033 -3.621 25.918 1.00 91.12 105 VAL A O 1
ATOM 793 N N . VAL A 1 106 ? -27.957 -3.997 27.928 1.00 92.81 106 VAL A N 1
ATOM 794 C CA . VAL A 1 106 ? -27.486 -5.378 28.088 1.00 92.81 106 VAL A CA 1
ATOM 795 C C . VAL A 1 106 ? -28.672 -6.317 27.926 1.00 92.81 106 VAL A C 1
ATOM 797 O O . VAL A 1 106 ? -29.682 -6.167 28.612 1.00 92.81 106 VAL A O 1
ATOM 800 N N . ARG A 1 107 ? -28.576 -7.258 26.986 1.00 91.62 107 ARG A N 1
ATOM 801 C CA . ARG A 1 107 ? -29.647 -8.205 26.654 1.00 91.62 107 ARG A CA 1
ATOM 802 C C . ARG A 1 107 ? -29.206 -9.626 26.976 1.00 91.62 107 ARG A C 1
ATOM 804 O O . ARG A 1 107 ? -28.329 -10.152 26.294 1.00 91.62 107 ARG A O 1
ATOM 811 N N . ASN A 1 108 ? -29.871 -10.257 27.937 1.00 89.12 108 ASN A N 1
ATOM 812 C CA . ASN A 1 108 ? -29.683 -11.671 28.232 1.00 89.12 108 ASN A CA 1
ATOM 813 C C . ASN A 1 108 ? -30.517 -12.502 27.248 1.00 89.12 108 ASN A C 1
ATOM 815 O O . ASN A 1 108 ? -31.749 -12.514 27.313 1.00 89.12 108 ASN A O 1
ATOM 819 N N . ARG A 1 109 ? -29.864 -13.188 26.306 1.00 80.12 109 ARG A N 1
ATOM 820 C CA . ARG A 1 109 ? -30.572 -13.970 25.276 1.00 80.12 109 ARG A CA 1
ATOM 821 C C . ARG A 1 109 ? -31.191 -15.258 25.814 1.00 80.12 109 ARG A C 1
ATOM 823 O O . ARG A 1 109 ? -32.138 -15.748 25.209 1.00 80.12 109 ARG A O 1
ATOM 830 N N . GLU A 1 110 ? -30.668 -15.796 26.912 1.00 83.38 110 GLU A N 1
ATOM 831 C CA . GLU A 1 110 ? -31.153 -17.050 27.496 1.00 83.38 110 GLU A CA 1
ATOM 832 C C . GLU A 1 110 ? -32.399 -16.830 28.357 1.00 83.38 110 GLU A C 1
ATOM 834 O O . GLU A 1 110 ? -33.347 -17.609 28.286 1.00 83.38 110 GLU A O 1
ATOM 839 N N . LYS A 1 111 ? -32.418 -15.749 29.145 1.00 83.50 111 LYS A N 1
ATOM 840 C CA . LYS A 1 111 ? -33.534 -15.396 30.038 1.00 83.50 111 LYS A CA 1
ATOM 841 C C . LYS A 1 111 ? -34.579 -14.496 29.379 1.00 83.50 111 LYS A C 1
ATOM 843 O O . LYS A 1 111 ? -35.722 -14.474 29.821 1.00 83.50 111 LYS A O 1
ATOM 848 N N . GLY A 1 112 ? -34.205 -13.777 28.319 1.00 83.25 112 GLY A N 1
ATOM 849 C CA . GLY A 1 112 ? -35.074 -12.814 27.636 1.00 83.25 112 GLY A CA 1
ATOM 850 C C . GLY A 1 112 ? -35.158 -11.443 28.319 1.00 83.25 112 GLY A C 1
ATOM 851 O O . GLY A 1 112 ? -35.967 -10.614 27.907 1.00 83.25 112 GLY A O 1
ATOM 852 N N . ASP A 1 113 ? -34.322 -11.191 29.328 1.00 87.81 113 ASP A N 1
ATOM 853 C CA . ASP A 1 113 ? -34.299 -9.940 30.086 1.00 87.81 113 ASP A CA 1
ATOM 854 C C . ASP A 1 113 ? -33.431 -8.867 29.409 1.00 87.81 113 ASP A C 1
ATOM 856 O O . ASP A 1 113 ? -32.406 -9.152 28.780 1.00 87.81 113 ASP A O 1
ATOM 860 N N . VAL A 1 114 ? -33.835 -7.601 29.556 1.00 89.38 114 VAL A N 1
ATOM 861 C CA . VAL A 1 114 ? -33.123 -6.438 29.008 1.00 89.38 114 VAL A CA 1
ATOM 862 C C . VAL A 1 114 ? -32.891 -5.405 30.103 1.00 89.38 114 VAL A C 1
ATOM 864 O O . VAL A 1 114 ? -33.836 -4.878 30.688 1.00 89.38 114 VAL A O 1
ATOM 867 N N . HIS A 1 115 ? -31.626 -5.063 30.329 1.00 89.81 115 HIS A N 1
ATOM 868 C CA . HIS A 1 115 ? -31.200 -4.056 31.292 1.00 89.81 115 HIS A CA 1
ATOM 869 C C . HIS A 1 115 ? -30.697 -2.810 30.566 1.00 89.81 115 HIS A C 1
ATOM 871 O O . HIS A 1 115 ? -29.731 -2.866 29.807 1.00 89.81 115 HIS A O 1
ATOM 877 N N . VAL A 1 116 ? -31.335 -1.667 30.817 1.00 89.75 116 VAL A N 1
ATOM 878 C CA . VAL A 1 116 ? -30.867 -0.361 30.337 1.00 89.75 116 VAL A CA 1
ATOM 879 C C . VAL A 1 116 ? -30.132 0.335 31.475 1.00 89.75 116 VAL A C 1
ATOM 881 O O . VAL A 1 116 ? -30.709 0.582 32.533 1.00 89.75 116 VAL A O 1
ATOM 884 N N . VAL A 1 117 ? -28.859 0.647 31.259 1.00 89.94 117 VAL A N 1
ATOM 885 C CA . VAL A 1 117 ? -27.953 1.206 32.264 1.00 89.94 117 VAL A CA 1
ATOM 886 C C . VAL A 1 117 ? -27.465 2.569 31.802 1.00 89.94 117 VAL A C 1
ATOM 888 O O . VAL A 1 117 ? -26.892 2.692 30.722 1.00 89.94 117 VAL A O 1
ATOM 891 N N . ASN A 1 118 ? -27.641 3.591 32.637 1.00 89.62 118 ASN A N 1
ATOM 892 C CA . ASN A 1 118 ? -26.993 4.883 32.437 1.00 89.62 118 ASN A CA 1
ATOM 893 C C . ASN A 1 118 ? -25.640 4.878 33.157 1.00 89.62 118 ASN A C 1
ATOM 895 O O . ASN A 1 118 ? -25.576 4.681 34.370 1.00 89.62 118 ASN A O 1
ATOM 899 N N . VAL A 1 119 ? -24.566 5.083 32.405 1.00 86.81 119 VAL A N 1
ATOM 900 C CA . VAL A 1 119 ? -23.189 5.113 32.892 1.00 86.81 119 VAL A CA 1
ATOM 901 C C . VAL A 1 119 ? -22.899 6.500 33.465 1.00 86.81 119 VAL A C 1
ATOM 903 O O . VAL A 1 119 ? -22.690 7.466 32.735 1.00 86.81 119 VAL A O 1
ATOM 906 N N . ASP A 1 120 ? -22.890 6.590 34.791 1.00 85.44 120 ASP A N 1
ATOM 907 C CA . ASP A 1 120 ? -22.479 7.769 35.556 1.00 85.44 120 ASP A CA 1
ATOM 908 C C . ASP A 1 120 ? -21.016 7.607 36.035 1.00 85.44 120 ASP A C 1
ATOM 910 O O . ASP A 1 120 ? -20.670 6.549 36.584 1.00 85.44 120 ASP A O 1
ATOM 914 N N . PRO A 1 121 ? -20.152 8.631 35.871 1.00 84.06 121 PRO A N 1
ATOM 915 C CA . PRO A 1 121 ? -18.756 8.611 36.319 1.00 84.06 121 PRO A CA 1
ATOM 916 C C . PRO A 1 121 ? -18.563 8.475 37.841 1.00 84.06 121 PRO A C 1
ATOM 918 O O . PRO A 1 121 ? -17.437 8.256 38.283 1.00 84.06 121 PRO A O 1
ATOM 921 N N . LYS A 1 122 ? -19.623 8.588 38.654 1.00 88.44 122 LYS A N 1
ATOM 922 C CA . LYS A 1 122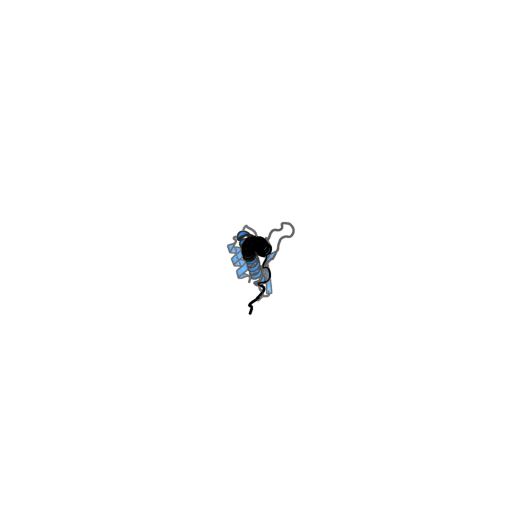 ? -19.582 8.342 40.109 1.00 88.44 122 LYS A CA 1
ATOM 923 C C . LYS A 1 122 ? -19.260 6.894 40.472 1.00 88.44 122 LYS A C 1
ATOM 925 O O . LYS A 1 122 ? -18.757 6.648 41.566 1.00 88.44 122 LYS A O 1
ATOM 930 N N . PHE A 1 123 ? -19.568 5.943 39.594 1.00 88.56 123 PHE A N 1
ATOM 931 C CA . PHE A 1 123 ? -19.277 4.529 39.819 1.00 88.56 123 PHE A CA 1
ATOM 932 C C . PHE A 1 123 ? -17.986 4.121 39.108 1.00 88.56 123 PHE A C 1
ATOM 934 O O . PHE A 1 123 ? -17.611 4.672 38.072 1.00 88.56 123 PHE A O 1
ATOM 941 N N . SER A 1 124 ? -17.288 3.135 39.672 1.00 91.62 124 SER A N 1
ATOM 942 C CA . SER A 1 124 ? -16.032 2.662 39.096 1.00 91.62 124 SER A CA 1
ATOM 943 C C . SER A 1 124 ? -16.272 1.898 37.790 1.00 91.62 124 SER A C 1
ATOM 945 O O . SER A 1 124 ? -17.296 1.244 37.595 1.00 91.62 124 SER A O 1
ATOM 947 N N . ARG A 1 125 ? -15.280 1.918 36.893 1.00 89.94 125 ARG A N 1
ATOM 948 C CA . ARG A 1 125 ? -15.310 1.105 35.662 1.00 89.94 125 ARG A CA 1
ATOM 949 C C . ARG A 1 125 ? -15.433 -0.391 35.968 1.00 89.94 125 ARG A C 1
ATOM 951 O O . ARG A 1 125 ? -16.075 -1.114 35.218 1.00 89.94 125 ARG A O 1
ATOM 958 N N . PHE A 1 126 ? -14.835 -0.829 37.077 1.00 92.06 126 PHE A N 1
ATOM 959 C CA . PHE A 1 126 ? -14.904 -2.212 37.540 1.00 92.06 126 PHE A CA 1
ATOM 960 C C . PHE A 1 126 ? -16.335 -2.616 37.913 1.00 92.06 126 PHE A C 1
ATOM 962 O O . PHE A 1 126 ? -16.789 -3.670 37.486 1.00 92.06 126 PHE A O 1
ATOM 969 N N . PHE A 1 127 ? -17.069 -1.745 38.616 1.00 92.12 127 PHE A N 1
ATOM 970 C CA . PHE A 1 127 ? -18.470 -1.982 38.970 1.00 92.12 127 PHE A CA 1
ATOM 971 C C . PHE A 1 127 ? -19.346 -2.205 37.729 1.00 92.12 127 PHE A C 1
ATOM 973 O O . PHE A 1 127 ? -20.103 -3.170 37.673 1.00 92.12 127 PHE A O 1
ATOM 980 N N . TYR A 1 128 ? -19.211 -1.356 36.704 1.00 90.69 128 TYR A N 1
ATOM 981 C CA . TYR A 1 128 ? -19.973 -1.533 35.465 1.00 90.69 128 TYR A CA 1
ATOM 982 C C . TYR A 1 128 ? -19.568 -2.784 34.694 1.00 90.69 128 TYR A C 1
ATOM 984 O O . TYR A 1 128 ? -20.435 -3.447 34.136 1.00 90.69 128 TYR A O 1
ATOM 992 N N . ALA A 1 129 ? -18.276 -3.123 34.671 1.00 91.19 129 ALA A N 1
ATOM 993 C CA . ALA A 1 129 ? -17.824 -4.357 34.044 1.00 91.19 129 ALA A CA 1
ATOM 994 C C . ALA A 1 129 ? -18.482 -5.573 34.712 1.00 91.19 129 ALA A C 1
ATOM 996 O O . ALA A 1 129 ? -19.094 -6.379 34.020 1.00 91.19 129 ALA A O 1
ATOM 997 N N . GLU A 1 130 ? -18.422 -5.672 36.043 1.00 92.19 130 GLU A N 1
ATOM 998 C CA . GLU A 1 130 ? -19.056 -6.759 36.798 1.00 92.19 130 GLU A CA 1
ATOM 999 C C . GLU A 1 130 ? -20.572 -6.815 36.556 1.00 92.19 130 GLU A C 1
ATOM 1001 O O . GLU A 1 130 ? -21.116 -7.885 36.290 1.00 92.19 130 GLU A O 1
ATOM 1006 N N . TYR A 1 131 ? -21.241 -5.658 36.548 1.00 90.31 131 TYR A N 1
ATOM 1007 C CA . TYR A 1 131 ? -22.672 -5.569 36.265 1.00 90.31 131 TYR A CA 1
ATOM 1008 C C . TYR A 1 131 ? -23.028 -6.047 34.849 1.00 90.31 131 TYR A C 1
ATOM 1010 O O . TYR A 1 131 ? -23.971 -6.817 34.677 1.00 90.31 131 TYR A O 1
ATOM 1018 N N . PHE A 1 132 ? -22.281 -5.617 33.826 1.00 90.81 132 PHE A N 1
ATOM 1019 C CA . PHE A 1 132 ? -22.532 -6.023 32.441 1.00 90.81 132 PHE A CA 1
ATOM 1020 C C . PHE A 1 132 ? -22.282 -7.514 32.238 1.00 90.81 132 PHE A C 1
ATOM 1022 O O . PHE A 1 132 ? -23.127 -8.182 31.652 1.00 90.81 132 PHE A O 1
ATOM 1029 N N . TRP A 1 133 ? -21.170 -8.045 32.753 1.00 89.88 133 TRP A N 1
ATOM 1030 C CA . TRP A 1 133 ? -20.857 -9.471 32.642 1.00 89.88 133 TRP A CA 1
ATOM 1031 C C . TRP A 1 133 ? -21.845 -10.351 33.414 1.00 89.88 133 TRP A C 1
ATOM 1033 O O . TRP A 1 133 ? -22.190 -11.423 32.931 1.00 89.88 133 TRP A O 1
ATOM 1043 N N . GLY A 1 134 ? -22.331 -9.903 34.575 1.00 87.38 134 GLY A N 1
ATOM 1044 C CA . GLY A 1 134 ? -23.346 -10.625 35.349 1.00 87.38 134 GLY A CA 1
ATOM 1045 C C . GLY A 1 134 ? -24.759 -10.567 34.753 1.00 87.38 134 GLY A C 1
ATOM 1046 O O . GLY A 1 134 ? -25.601 -11.389 35.113 1.00 87.38 134 GLY A O 1
ATOM 1047 N N . GLY A 1 135 ? -25.025 -9.598 33.870 1.00 82.19 135 GLY A N 1
ATOM 1048 C CA . GLY A 1 135 ? -26.308 -9.425 33.185 1.00 82.19 135 GLY A CA 1
ATOM 1049 C C . GLY A 1 135 ? -26.436 -10.178 31.858 1.00 82.19 135 GLY A C 1
ATOM 1050 O O . GLY A 1 135 ? -27.538 -10.214 31.306 1.00 82.19 135 GLY A O 1
ATOM 1051 N N . LEU A 1 136 ? -25.340 -10.749 31.344 1.00 81.38 136 LEU A N 1
ATOM 1052 C CA . LEU A 1 136 ? -25.341 -11.589 30.141 1.00 81.38 136 LEU A CA 1
ATOM 1053 C C . LEU A 1 136 ? -26.049 -12.929 30.347 1.00 81.38 136 LEU A C 1
ATOM 1055 O O . LEU A 1 136 ? -26.084 -13.447 31.487 1.00 81.38 136 LEU A O 1
#

Foldseek 3Di:
DDDDPPPDPPPVVVVVVVVVVVVVVVVVVVVVVVVVVVVVVVVVVVVVVVVVVVVVVVVCPPQHDPVSVVVVVVVVVVVVVQVVCVVQQKDFDQDPPPRDRQWIWRADPVVRDIDIGGHDPVDDPVVVVVVNVVRD

Organism: NCBI:txid331657

Secondary structure (DSSP, 8-state):
-----------HHHHHHHHHHHHHHHHHHHHHHHHHHHHHHHHHHHHHHHHHHHHHHHHH-SS-SHHHHHHHHHHHHHHHHHHHHHHHTEEEEPPTTT----EEEEE-TTT--EEEEE--TTS-HHHHHHHHHHH-